Protein AF-M4BQ78-F1 (afdb_monomer_lite)

Structure (mmCIF, N/CA/C/O backbone):
data_AF-M4BQ78-F1
#
_entry.id   AF-M4BQ78-F1
#
loop_
_atom_site.group_PDB
_atom_site.id
_atom_site.type_symbol
_atom_site.label_atom_id
_atom_site.label_alt_id
_atom_site.label_comp_id
_atom_site.label_asym_id
_atom_site.label_entity_id
_atom_site.label_seq_id
_atom_site.pdbx_PDB_ins_code
_atom_site.Cartn_x
_atom_site.Cartn_y
_atom_site.Cartn_z
_atom_site.occupancy
_atom_site.B_iso_or_equiv
_atom_site.auth_seq_id
_atom_site.auth_comp_id
_atom_site.auth_asym_id
_atom_site.auth_atom_id
_atom_site.pdbx_PDB_model_num
ATOM 1 N N . MET A 1 1 ? 37.254 -26.074 40.763 1.00 48.50 1 MET A N 1
ATOM 2 C CA . MET A 1 1 ? 36.589 -27.137 39.977 1.00 48.50 1 MET A CA 1
ATOM 3 C C . MET A 1 1 ? 35.692 -26.444 38.969 1.00 48.50 1 MET A C 1
ATOM 5 O O . MET A 1 1 ? 34.824 -25.690 39.382 1.00 48.50 1 MET A O 1
ATOM 9 N N . ILE A 1 2 ? 35.994 -26.576 37.679 1.00 47.97 2 ILE A N 1
ATOM 10 C CA . ILE A 1 2 ? 35.375 -25.806 36.592 1.00 47.97 2 ILE A CA 1
ATOM 11 C C . ILE A 1 2 ? 34.455 -26.776 35.847 1.00 47.97 2 ILE A C 1
ATOM 13 O O . ILE A 1 2 ? 34.946 -27.728 35.247 1.00 47.97 2 ILE A O 1
ATOM 17 N N . ALA A 1 3 ? 33.139 -26.597 35.948 1.00 55.41 3 ALA A N 1
ATOM 18 C CA . ALA A 1 3 ? 32.165 -27.454 35.275 1.00 55.41 3 ALA A CA 1
ATOM 19 C C . ALA A 1 3 ? 31.756 -26.812 33.940 1.00 55.41 3 ALA A C 1
ATOM 21 O O . ALA A 1 3 ? 31.121 -25.761 33.921 1.00 55.41 3 ALA A O 1
ATOM 22 N N . SER A 1 4 ? 32.154 -27.441 32.831 1.00 60.28 4 SER A N 1
ATOM 23 C CA . SER A 1 4 ? 31.664 -27.133 31.481 1.00 60.28 4 SER A CA 1
ATOM 24 C C . SER A 1 4 ? 30.278 -27.743 31.268 1.00 60.28 4 SER A C 1
ATOM 26 O O . SER A 1 4 ? 30.131 -28.949 31.475 1.00 60.28 4 SER A O 1
ATOM 28 N N . PRO A 1 5 ? 29.278 -26.987 30.786 1.00 67.81 5 PRO A N 1
ATOM 29 C CA . PRO A 1 5 ? 28.046 -27.569 30.276 1.00 67.81 5 PRO A CA 1
ATOM 30 C C . PRO A 1 5 ? 28.200 -27.972 28.805 1.00 67.81 5 PRO A C 1
ATOM 32 O O . PRO A 1 5 ? 28.649 -27.200 27.957 1.00 67.81 5 PRO A O 1
ATOM 35 N N . HIS A 1 6 ? 27.811 -29.211 28.527 1.00 60.38 6 HIS A N 1
ATOM 36 C CA . HIS A 1 6 ? 27.820 -29.861 27.225 1.00 60.38 6 HIS A CA 1
ATOM 37 C C . HIS A 1 6 ? 26.941 -29.135 26.189 1.00 60.38 6 HIS A C 1
ATOM 39 O O . HIS A 1 6 ? 25.780 -28.819 26.445 1.00 60.38 6 HIS A O 1
ATOM 45 N N . ARG A 1 7 ? 27.488 -28.932 24.982 1.00 62.56 7 ARG A N 1
ATOM 46 C CA . ARG A 1 7 ? 26.740 -28.551 23.775 1.00 62.56 7 ARG A CA 1
ATOM 47 C C . ARG A 1 7 ? 25.796 -29.690 23.376 1.00 62.56 7 ARG A C 1
ATOM 49 O O . ARG A 1 7 ? 26.261 -30.775 23.040 1.00 62.56 7 ARG A O 1
ATOM 56 N N . ALA A 1 8 ? 24.493 -29.424 23.351 1.00 59.72 8 ALA A N 1
ATOM 57 C CA . ALA A 1 8 ? 23.523 -30.287 22.688 1.00 59.72 8 ALA A CA 1
ATOM 58 C C . ALA A 1 8 ? 23.647 -30.110 21.164 1.00 59.72 8 ALA A C 1
ATOM 60 O O . ALA A 1 8 ? 23.491 -29.008 20.637 1.00 59.72 8 ALA A O 1
ATOM 61 N N . SER A 1 9 ? 23.980 -31.196 20.468 1.00 62.41 9 SER A N 1
ATOM 62 C CA . SER A 1 9 ? 23.984 -31.284 19.009 1.00 62.41 9 SER A CA 1
ATOM 63 C C . SER A 1 9 ? 22.540 -31.452 18.537 1.00 62.41 9 SER A C 1
ATOM 65 O O . SER A 1 9 ? 21.918 -32.481 18.788 1.00 62.41 9 SER A O 1
ATOM 67 N N . VAL A 1 10 ? 21.992 -30.417 17.900 1.00 64.81 10 VAL A N 1
ATOM 68 C CA . VAL A 1 10 ? 20.719 -30.507 17.178 1.00 64.81 10 VAL A CA 1
ATOM 69 C C . VAL A 1 10 ? 21.018 -31.167 15.837 1.00 64.81 10 VAL A C 1
ATOM 71 O O . VAL A 1 10 ? 21.738 -30.614 15.009 1.00 64.81 10 VAL A O 1
ATOM 74 N N . VAL A 1 11 ? 20.519 -32.389 15.676 1.00 68.12 11 VAL A N 1
ATOM 75 C CA . VAL A 1 11 ? 20.503 -33.125 14.411 1.00 68.12 11 VAL A CA 1
ATOM 76 C C . VAL A 1 11 ? 19.430 -32.503 13.522 1.00 68.12 11 VAL A C 1
ATOM 78 O O . VAL A 1 11 ? 18.260 -32.462 13.895 1.00 68.12 11 VAL A O 1
ATOM 81 N N . ASP A 1 12 ? 19.847 -32.021 12.357 1.00 67.69 12 ASP A N 1
ATOM 82 C CA . ASP A 1 12 ? 18.975 -31.525 11.293 1.00 67.69 12 ASP A CA 1
ATOM 83 C C . ASP A 1 12 ? 18.388 -32.731 10.526 1.00 67.69 12 ASP A C 1
ATOM 85 O O . ASP A 1 12 ? 19.158 -33.610 10.114 1.00 67.69 12 ASP A O 1
ATOM 89 N N . PRO A 1 13 ? 17.061 -32.861 10.336 1.00 69.44 13 PRO A N 1
ATOM 90 C CA . PRO A 1 13 ? 16.510 -33.981 9.586 1.00 69.44 13 PRO A CA 1
ATOM 91 C C . PRO A 1 13 ? 16.733 -33.797 8.079 1.00 69.44 13 PRO A C 1
ATOM 93 O O . PRO A 1 13 ? 16.301 -32.827 7.461 1.00 69.44 13 PRO A O 1
ATOM 96 N N . THR A 1 14 ? 17.387 -34.790 7.476 1.00 67.50 14 THR A N 1
ATOM 97 C CA . THR A 1 14 ? 17.607 -34.917 6.032 1.00 67.50 14 THR A CA 1
ATOM 98 C C . THR A 1 14 ? 16.276 -34.975 5.276 1.00 67.50 14 THR A C 1
ATOM 100 O O . THR A 1 14 ? 15.548 -35.964 5.356 1.00 67.50 14 THR A O 1
ATOM 103 N N . ALA A 1 15 ? 15.958 -33.926 4.515 1.00 64.81 15 ALA A N 1
ATOM 104 C CA . ALA A 1 15 ? 14.823 -33.925 3.600 1.00 64.81 15 ALA A CA 1
ATOM 105 C C . ALA A 1 15 ? 15.100 -34.855 2.403 1.00 64.81 15 ALA A C 1
ATOM 107 O O . ALA A 1 15 ? 16.086 -34.694 1.683 1.00 64.81 15 ALA A O 1
ATOM 108 N N . ALA A 1 16 ? 14.226 -35.842 2.200 1.00 66.75 16 ALA A N 1
ATOM 109 C CA . ALA A 1 16 ? 14.269 -36.759 1.064 1.00 66.75 16 ALA A CA 1
ATOM 110 C C . ALA A 1 16 ? 13.865 -36.062 -0.257 1.00 66.75 16 ALA A C 1
ATOM 112 O O . ALA A 1 16 ? 13.014 -35.168 -0.240 1.00 66.75 16 ALA A O 1
ATOM 113 N N . PRO A 1 17 ? 14.401 -36.487 -1.420 1.00 55.84 17 PRO A N 1
ATOM 114 C CA . PRO A 1 17 ? 13.991 -35.960 -2.715 1.00 55.84 17 PRO A CA 1
ATOM 115 C C . PRO A 1 17 ? 12.641 -36.559 -3.134 1.00 55.84 17 PRO A C 1
ATOM 117 O O . PRO A 1 17 ? 12.526 -37.752 -3.426 1.00 55.84 17 PRO A O 1
ATOM 120 N N . VAL A 1 18 ? 11.603 -35.722 -3.197 1.00 60.00 18 VAL A N 1
ATOM 121 C CA . VAL A 1 18 ? 10.307 -36.101 -3.777 1.00 60.00 18 VAL A CA 1
ATOM 122 C C . VAL A 1 18 ? 10.459 -36.266 -5.285 1.00 60.00 18 VAL A C 1
ATOM 124 O O . VAL A 1 18 ? 10.592 -35.313 -6.049 1.00 60.00 18 VAL A O 1
ATOM 127 N N . THR A 1 19 ? 10.468 -37.532 -5.684 1.00 62.47 19 THR A N 1
ATOM 128 C CA . THR A 1 19 ? 10.533 -38.002 -7.061 1.00 62.47 19 THR A CA 1
ATOM 129 C C . THR A 1 19 ? 9.121 -38.082 -7.638 1.00 62.47 19 THR A C 1
ATOM 131 O O . THR A 1 19 ? 8.251 -38.706 -7.044 1.00 62.47 19 THR A O 1
ATOM 134 N N . GLY A 1 20 ? 8.934 -37.501 -8.825 1.00 52.53 20 GLY A N 1
ATOM 135 C CA . GLY A 1 20 ? 8.066 -38.041 -9.876 1.00 52.53 20 GLY A CA 1
ATOM 136 C C . GLY A 1 20 ? 6.553 -38.035 -9.642 1.00 52.53 20 GLY A C 1
ATOM 137 O O . GLY A 1 20 ? 5.990 -38.935 -9.030 1.00 52.53 20 GLY A O 1
ATOM 138 N N . GLY A 1 21 ? 5.866 -37.104 -10.302 1.00 47.03 21 GLY A N 1
ATOM 139 C CA . GLY A 1 21 ? 4.421 -37.187 -10.486 1.00 47.03 21 GLY A CA 1
ATOM 140 C C . GLY A 1 21 ? 3.917 -36.242 -11.568 1.00 47.03 21 GLY A C 1
ATOM 141 O O . GLY A 1 21 ? 3.280 -35.243 -11.253 1.00 47.03 21 GLY A O 1
ATOM 142 N N . LYS A 1 22 ? 4.186 -36.553 -12.845 1.00 59.47 22 LYS A N 1
ATOM 143 C CA . LYS A 1 22 ? 3.423 -35.980 -13.963 1.00 59.47 22 LYS A CA 1
ATOM 144 C C . LYS A 1 22 ? 1.963 -36.396 -13.786 1.00 59.47 22 LYS A C 1
ATOM 146 O O . LYS A 1 22 ? 1.631 -37.561 -13.988 1.00 59.47 22 LYS A O 1
ATOM 151 N N . ARG A 1 23 ? 1.102 -35.456 -13.402 1.00 62.31 23 ARG A N 1
ATOM 152 C CA . ARG A 1 23 ? -0.345 -35.613 -13.540 1.00 62.31 23 ARG A CA 1
ATOM 153 C C . ARG A 1 23 ? -0.786 -34.801 -14.742 1.00 62.31 23 ARG A C 1
ATOM 155 O O . ARG A 1 23 ? -0.852 -33.579 -14.708 1.00 62.31 23 ARG A O 1
ATOM 162 N N . GLU A 1 24 ? -1.008 -35.541 -15.812 1.00 60.56 24 GLU A N 1
ATOM 163 C CA . GLU A 1 24 ? -1.820 -35.167 -16.952 1.00 60.56 24 GLU A CA 1
ATOM 164 C C . GLU A 1 24 ? -3.257 -35.015 -16.448 1.00 60.56 24 GLU A C 1
ATOM 166 O O . GLU A 1 24 ? -3.833 -35.944 -15.881 1.00 60.56 24 GLU A O 1
ATOM 171 N N . GLY A 1 25 ? -3.784 -33.797 -16.520 1.00 52.34 25 GLY A N 1
ATOM 172 C CA . GLY A 1 25 ? -5.044 -33.447 -15.889 1.00 52.34 25 GLY A CA 1
ATOM 173 C C . GLY A 1 25 ? -5.714 -32.301 -16.620 1.00 52.34 25 GLY A C 1
ATOM 174 O O . GLY A 1 25 ? -5.389 -31.147 -16.381 1.00 52.34 25 GLY A O 1
ATOM 175 N N . SER A 1 26 ? -6.672 -32.678 -17.467 1.00 62.12 26 SER A N 1
ATOM 176 C CA . SER A 1 26 ? -7.893 -31.933 -17.769 1.00 62.12 26 SER A CA 1
ATOM 177 C C . SER A 1 26 ? -7.716 -30.503 -18.287 1.00 62.12 26 SER A C 1
ATOM 179 O O . SER A 1 26 ? -7.697 -29.538 -17.526 1.00 62.12 26 SER A O 1
ATOM 181 N N . GLN A 1 27 ? -7.730 -30.381 -19.613 1.00 59.44 27 GLN A N 1
ATOM 182 C CA . GLN A 1 27 ? -8.142 -29.183 -20.339 1.00 59.44 27 GLN A CA 1
ATOM 183 C C . GLN A 1 27 ? -9.492 -28.694 -19.783 1.00 59.44 27 GLN A C 1
ATOM 185 O O . GLN A 1 27 ? -10.541 -29.263 -20.071 1.00 59.44 27 GLN A O 1
ATOM 190 N N . PHE A 1 28 ? -9.442 -27.687 -18.911 1.00 54.78 28 PHE A N 1
ATOM 191 C CA . PHE A 1 28 ? -10.616 -26.988 -18.407 1.00 54.78 28 PHE A CA 1
ATOM 192 C C . PHE A 1 28 ? -11.046 -25.998 -19.487 1.00 54.78 28 PHE A C 1
ATOM 194 O O . PHE A 1 28 ? -10.375 -24.992 -19.705 1.00 54.78 28 PHE A O 1
ATOM 201 N N . ASP A 1 29 ? -12.118 -26.342 -20.193 1.00 63.91 29 ASP A N 1
ATOM 202 C CA . ASP A 1 29 ? -12.871 -25.436 -21.053 1.00 63.91 29 ASP A CA 1
ATOM 203 C C . ASP A 1 29 ? -13.678 -24.496 -20.142 1.00 63.91 29 ASP A C 1
ATOM 205 O O . ASP A 1 29 ? -14.576 -24.973 -19.436 1.00 63.91 29 ASP A O 1
ATOM 209 N N . PRO A 1 30 ? -13.348 -23.193 -20.044 1.00 64.00 30 PRO A N 1
ATOM 210 C CA . PRO A 1 30 ? -14.158 -22.254 -19.296 1.00 64.00 30 PRO A CA 1
ATOM 211 C C . PRO A 1 30 ? -15.400 -21.972 -20.133 1.00 64.00 30 PRO A C 1
ATOM 213 O O . PRO A 1 30 ? -15.434 -21.055 -20.954 1.00 64.00 30 PRO A O 1
ATOM 216 N N . ASP A 1 31 ? -16.407 -22.805 -19.888 1.00 62.03 31 ASP A N 1
ATOM 217 C CA . ASP A 1 31 ? -17.802 -22.588 -20.225 1.00 62.03 31 ASP A CA 1
ATOM 218 C C . ASP A 1 31 ? -18.128 -21.091 -20.150 1.00 62.03 31 ASP A C 1
ATOM 220 O O . ASP A 1 31 ? -17.941 -20.427 -19.121 1.00 62.03 31 ASP A O 1
ATOM 224 N N . HIS A 1 32 ? -18.549 -20.564 -21.298 1.00 62.22 32 HIS A N 1
ATOM 225 C CA . HIS A 1 32 ? -18.954 -19.190 -21.538 1.00 62.22 32 HIS A CA 1
ATOM 226 C C . HIS A 1 32 ? -20.230 -18.867 -20.747 1.00 62.22 32 HIS A C 1
ATOM 228 O O . HIS A 1 32 ? -21.310 -18.642 -21.296 1.00 62.22 32 HIS A O 1
ATOM 234 N N . GLY A 1 33 ? -20.096 -18.782 -19.426 1.00 61.88 33 GLY A N 1
ATOM 235 C CA . GLY A 1 33 ? -21.088 -18.200 -18.545 1.00 61.88 33 GLY A CA 1
ATOM 236 C C . GLY A 1 33 ? -21.190 -16.714 -18.851 1.00 61.88 33 GLY A C 1
ATOM 237 O O . GLY A 1 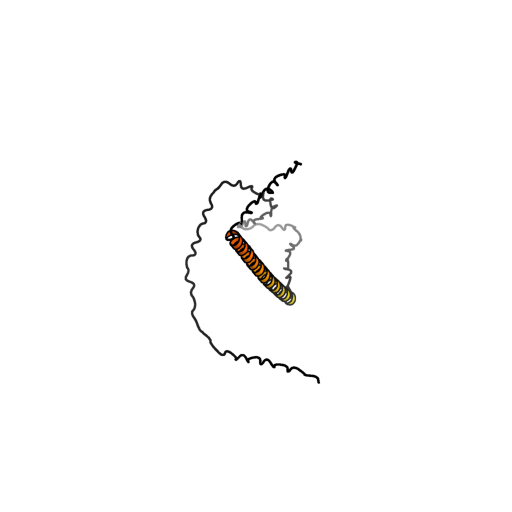33 ? -20.357 -15.923 -18.413 1.00 61.88 33 GLY A O 1
ATOM 238 N N . ALA A 1 34 ? -22.205 -16.339 -19.631 1.00 64.31 34 ALA A N 1
ATOM 239 C CA . ALA A 1 34 ? -22.556 -14.959 -19.925 1.00 64.31 34 ALA A CA 1
ATOM 240 C C . ALA A 1 34 ? -22.571 -14.134 -18.628 1.00 64.31 34 ALA A C 1
ATOM 242 O O . ALA A 1 34 ? -23.497 -14.222 -17.818 1.00 64.31 34 ALA A O 1
ATOM 243 N N . GLN A 1 35 ? -21.522 -13.335 -18.438 1.00 64.69 35 GLN A N 1
ATOM 244 C CA . GLN A 1 35 ? -21.358 -12.433 -17.312 1.00 64.69 35 GLN A CA 1
ATOM 245 C C . GLN A 1 35 ? -22.419 -11.335 -17.430 1.00 64.69 35 GLN A C 1
ATOM 247 O O . GLN A 1 35 ? -22.228 -10.297 -18.064 1.00 64.69 35 GLN A O 1
ATOM 252 N N . LYS A 1 36 ? -23.601 -11.583 -16.863 1.00 72.69 36 LYS A N 1
ATOM 253 C CA . LYS A 1 36 ? -24.651 -10.574 -16.766 1.00 72.69 36 LYS A CA 1
ATOM 254 C C . LYS A 1 36 ? -24.243 -9.571 -15.697 1.00 72.69 36 LYS A C 1
ATOM 256 O O . LYS A 1 36 ? -24.478 -9.781 -14.512 1.00 72.69 36 LYS A O 1
ATOM 261 N N . HIS A 1 37 ? -23.623 -8.477 -16.128 1.00 71.94 37 HIS A N 1
ATOM 262 C CA . HIS A 1 37 ? -23.416 -7.310 -15.282 1.00 71.94 37 HIS A CA 1
ATOM 263 C C . HIS A 1 37 ? -24.773 -6.798 -14.769 1.00 71.94 37 HIS A C 1
ATOM 265 O O . HIS A 1 37 ? -25.658 -6.502 -15.582 1.00 71.94 37 HIS A O 1
ATOM 271 N N . PRO A 1 38 ? -24.961 -6.669 -13.444 1.00 72.50 38 PRO A N 1
ATOM 272 C CA . PRO A 1 38 ? -26.089 -5.939 -12.892 1.00 72.50 38 PRO A CA 1
ATOM 273 C C . PRO A 1 38 ? -26.028 -4.503 -13.412 1.00 72.50 38 PRO A C 1
ATOM 275 O O . PRO A 1 38 ? -25.042 -3.797 -13.196 1.00 72.50 38 PRO A O 1
ATOM 278 N N . ARG A 1 39 ? -27.066 -4.067 -14.132 1.00 72.19 39 ARG A N 1
ATOM 279 C CA . ARG A 1 39 ? -27.200 -2.661 -14.519 1.00 72.19 39 ARG A CA 1
ATOM 280 C C . ARG A 1 39 ? -27.472 -1.874 -13.244 1.00 72.19 39 ARG A C 1
ATOM 282 O O . ARG A 1 39 ? -28.581 -1.901 -12.720 1.00 72.19 39 ARG A O 1
ATOM 289 N N . HIS A 1 40 ? -26.435 -1.226 -12.730 1.00 72.94 40 HIS A N 1
ATOM 290 C CA . HIS A 1 40 ? -26.542 -0.283 -11.631 1.00 72.94 40 HIS A CA 1
ATOM 291 C C . HIS A 1 40 ? -27.389 0.908 -12.098 1.00 72.94 40 HIS A C 1
ATOM 293 O O . HIS A 1 40 ? -26.912 1.800 -12.800 1.00 72.94 40 HIS A O 1
ATOM 299 N N . MET A 1 41 ? -28.669 0.893 -11.737 1.00 63.75 41 MET A N 1
ATOM 300 C CA . MET A 1 41 ? -29.594 1.994 -11.962 1.00 63.75 41 MET A CA 1
ATOM 301 C C . MET A 1 41 ? -29.328 3.037 -10.874 1.00 63.75 41 MET A C 1
ATOM 303 O O . MET A 1 41 ? -29.847 2.951 -9.766 1.00 63.75 41 MET A O 1
ATOM 307 N N . GLY A 1 42 ? -28.409 3.960 -11.167 1.00 64.25 42 GLY A N 1
ATOM 308 C CA . GLY A 1 42 ? -28.130 5.100 -10.303 1.00 64.25 42 GLY A CA 1
ATOM 309 C C . GLY A 1 42 ? -29.335 6.033 -10.288 1.00 64.25 42 GLY A C 1
ATOM 310 O O . GLY A 1 42 ? -29.805 6.459 -11.340 1.00 64.25 42 GLY A O 1
ATOM 311 N N . ASN A 1 43 ? -29.844 6.314 -9.093 1.00 60.53 43 ASN A N 1
ATOM 312 C CA . ASN A 1 43 ? -30.958 7.225 -8.877 1.00 60.53 43 ASN A CA 1
ATOM 313 C C . ASN A 1 43 ? -30.542 8.652 -9.265 1.00 60.53 43 ASN A C 1
ATOM 315 O O . ASN A 1 43 ? -29.565 9.183 -8.739 1.00 60.53 43 ASN A O 1
ATOM 319 N N . LEU A 1 44 ? -31.302 9.262 -10.175 1.00 60.66 44 LEU A N 1
ATOM 320 C CA . LEU A 1 44 ? -31.266 10.692 -10.475 1.00 60.66 44 LEU A CA 1
ATOM 321 C C . LEU A 1 44 ? -31.790 11.452 -9.250 1.00 60.66 44 LEU A C 1
ATOM 323 O O . LEU A 1 44 ? -32.986 11.700 -9.133 1.00 60.66 44 LEU A O 1
ATOM 327 N N . VAL A 1 45 ? -30.902 11.783 -8.315 1.00 62.28 45 VAL A N 1
ATOM 328 C CA . VAL A 1 45 ? -31.137 12.884 -7.381 1.00 62.28 45 VAL A CA 1
ATOM 329 C C . VAL A 1 45 ? -30.286 14.051 -7.865 1.00 62.28 45 VAL A C 1
ATOM 331 O O . VAL A 1 45 ? -29.081 13.904 -8.068 1.00 62.28 45 VAL A O 1
ATOM 334 N N . GLU A 1 46 ? -30.948 15.165 -8.163 1.00 55.69 46 GLU A N 1
ATOM 335 C CA . GLU A 1 46 ? -30.380 16.395 -8.715 1.00 55.69 46 GLU A CA 1
ATOM 336 C C . GLU A 1 46 ? -29.237 16.925 -7.840 1.00 55.69 46 GLU A C 1
ATOM 338 O O . GLU A 1 46 ? -29.432 17.682 -6.893 1.00 55.69 46 GLU A O 1
ATOM 343 N N . GLY A 1 47 ? -28.014 16.523 -8.171 1.00 57.09 47 GLY A N 1
ATOM 344 C CA . GLY A 1 47 ? -26.799 17.204 -7.763 1.00 57.09 47 GLY A CA 1
ATOM 345 C C . GLY A 1 47 ? -26.336 18.055 -8.931 1.00 57.09 47 GLY A C 1
ATOM 346 O O . GLY A 1 47 ? -25.918 17.515 -9.951 1.00 57.09 47 GLY A O 1
ATOM 347 N N . VAL A 1 48 ? -26.438 19.375 -8.785 1.00 58.94 48 VAL A N 1
ATOM 348 C CA . VAL A 1 48 ? -25.885 20.388 -9.691 1.00 58.94 48 VAL A CA 1
ATOM 349 C C . VAL A 1 48 ? -24.448 20.011 -10.067 1.00 58.94 48 VAL A C 1
ATOM 351 O O . VAL A 1 48 ? -23.505 20.190 -9.296 1.00 58.94 48 VAL A O 1
ATOM 354 N N . SER A 1 49 ? -24.280 19.445 -11.259 1.00 52.25 49 SER A N 1
ATOM 355 C CA . SER A 1 49 ? -22.983 19.116 -11.826 1.00 52.25 49 SER A CA 1
ATOM 356 C C . SER A 1 49 ? -22.374 20.400 -12.373 1.00 52.25 49 SER A C 1
ATOM 358 O O . SER A 1 49 ? -22.689 20.827 -13.484 1.00 52.25 49 SER A O 1
ATOM 360 N N . HIS A 1 50 ? -21.521 21.039 -11.576 1.00 59.19 50 HIS A N 1
ATOM 361 C CA . HIS A 1 50 ? -20.652 22.096 -12.070 1.00 59.19 50 HIS A CA 1
ATOM 362 C C . HIS A 1 50 ? -19.689 21.498 -13.097 1.00 59.19 50 HIS A C 1
ATOM 364 O O . HIS A 1 50 ? -18.749 20.785 -12.751 1.00 59.19 50 HIS A O 1
ATOM 370 N N . THR A 1 51 ? -19.952 21.772 -14.371 1.00 60.50 51 THR A N 1
ATOM 371 C CA . THR A 1 51 ? -19.070 21.455 -15.490 1.00 60.50 51 THR A CA 1
ATOM 372 C C . THR A 1 51 ? -17.740 22.195 -15.302 1.00 60.50 51 THR A C 1
ATOM 374 O O . THR A 1 51 ? -17.743 23.429 -15.296 1.00 60.50 51 THR A O 1
ATOM 377 N N . PRO A 1 52 ? -16.591 21.510 -15.162 1.00 60.47 52 PRO A N 1
ATOM 378 C CA . PRO A 1 52 ? -15.308 22.175 -15.310 1.00 60.47 52 PRO A CA 1
ATOM 379 C C . PRO A 1 52 ? -15.155 22.549 -16.788 1.00 60.47 52 PRO A C 1
ATOM 381 O O . PRO A 1 52 ? -15.225 21.689 -17.665 1.00 60.47 52 PRO A O 1
ATOM 384 N N . MET A 1 53 ? -14.998 23.842 -17.080 1.00 67.69 53 MET A N 1
ATOM 385 C CA . MET A 1 53 ? -14.694 24.303 -18.434 1.00 67.69 53 MET A CA 1
ATOM 386 C C . MET A 1 53 ? -13.395 23.643 -18.908 1.00 67.69 53 MET A C 1
ATOM 388 O O . MET A 1 53 ? -12.328 23.885 -18.346 1.00 67.69 53 MET A O 1
ATOM 392 N N . CYS A 1 54 ? -13.488 22.811 -19.945 1.00 50.53 54 CYS A N 1
ATOM 393 C CA . CYS A 1 54 ? -12.328 22.324 -20.676 1.00 50.53 54 CYS A CA 1
ATOM 394 C C . CYS A 1 54 ? -11.617 23.511 -21.330 1.00 50.53 54 CYS A C 1
ATOM 396 O O . CYS A 1 54 ? -12.185 24.195 -22.183 1.00 50.53 54 CYS A O 1
ATOM 398 N N . SER A 1 55 ? -10.360 23.732 -20.953 1.00 57.97 55 SER A N 1
ATOM 399 C CA . SER A 1 55 ? -9.444 24.593 -21.689 1.00 57.97 55 SER A CA 1
ATOM 400 C C . SER A 1 55 ? -9.328 24.079 -23.122 1.00 57.97 55 SER A C 1
ATOM 402 O O . SER A 1 55 ? -8.900 22.954 -23.372 1.00 57.97 55 SER A O 1
ATOM 404 N N . GLN A 1 56 ? -9.745 24.931 -24.047 1.00 56.62 56 GLN A N 1
ATOM 405 C CA . GLN A 1 56 ? -9.670 24.790 -25.490 1.00 56.62 56 GLN A CA 1
ATOM 406 C C . GLN A 1 56 ? -8.236 24.444 -25.928 1.00 56.62 56 GLN A C 1
ATOM 408 O O . GLN A 1 56 ? -7.341 25.287 -25.885 1.00 56.62 56 GLN A O 1
ATOM 413 N N . THR A 1 57 ? -8.001 23.197 -26.342 1.00 59.53 57 THR A N 1
ATOM 414 C CA . THR A 1 57 ? -6.759 22.793 -27.009 1.00 59.53 57 THR A CA 1
ATOM 415 C C . THR A 1 57 ? -6.683 23.518 -28.350 1.00 59.53 57 THR A C 1
ATOM 417 O O . THR A 1 57 ? -7.471 23.255 -29.258 1.00 59.53 57 THR A O 1
ATOM 420 N N . GLN A 1 58 ? -5.765 24.480 -28.444 1.00 58.66 58 GLN A N 1
ATOM 421 C CA . GLN A 1 58 ? -5.416 25.163 -29.686 1.00 58.66 58 GLN A CA 1
ATOM 422 C C . GLN A 1 58 ? -5.072 24.141 -30.778 1.00 58.66 58 GLN A C 1
ATOM 424 O O . GLN A 1 58 ? -4.372 23.160 -30.540 1.00 58.66 58 GLN A O 1
ATOM 429 N N . GLY A 1 59 ? -5.654 24.375 -31.954 1.00 47.66 59 GLY A N 1
ATOM 430 C CA . GLY A 1 59 ? -5.847 23.393 -33.008 1.00 47.66 59 GLY A CA 1
ATOM 431 C C . GLY A 1 59 ? -4.587 22.825 -33.652 1.00 47.66 59 GLY A C 1
ATOM 432 O O . GLY A 1 59 ? -3.571 23.493 -33.818 1.00 47.66 59 GLY A O 1
ATOM 433 N N . ILE A 1 60 ? -4.735 21.589 -34.121 1.00 56.72 60 ILE A N 1
ATOM 434 C CA . ILE A 1 60 ? -3.938 21.055 -35.218 1.00 56.72 60 ILE A CA 1
ATOM 435 C C . ILE A 1 60 ? -4.784 21.245 -36.486 1.00 56.72 60 ILE A C 1
ATOM 437 O O . ILE A 1 60 ? -5.898 20.718 -36.538 1.00 56.72 60 ILE A O 1
ATOM 441 N N . PRO A 1 61 ? -4.323 22.008 -37.492 1.00 56.75 61 PRO A N 1
ATOM 442 C CA . PRO A 1 61 ? -5.018 22.090 -38.766 1.00 56.75 61 PRO A CA 1
ATOM 443 C C . PRO A 1 61 ? -4.983 20.713 -39.433 1.00 56.75 61 PRO A C 1
ATOM 445 O O . PRO A 1 61 ? -3.928 20.215 -39.818 1.00 56.75 61 PRO A O 1
ATOM 448 N N . ALA A 1 62 ? -6.153 20.090 -39.559 1.00 54.03 62 ALA A N 1
ATOM 449 C CA . ALA A 1 62 ? -6.337 18.920 -40.398 1.00 54.03 62 ALA A CA 1
ATOM 450 C C . ALA A 1 62 ? -6.239 19.361 -41.865 1.00 54.03 62 ALA A C 1
ATOM 452 O O . ALA A 1 62 ? -7.230 19.736 -42.487 1.00 54.03 62 ALA A O 1
ATOM 453 N N . THR A 1 63 ? -5.033 19.344 -42.426 1.00 57.28 63 THR A N 1
ATOM 454 C CA . THR A 1 63 ? -4.854 19.366 -43.878 1.00 57.28 63 THR A CA 1
ATOM 455 C C . THR A 1 63 ? -5.256 17.995 -44.410 1.00 57.28 63 THR A C 1
ATOM 457 O O . THR A 1 63 ? -4.458 17.060 -44.422 1.00 57.28 63 THR A O 1
ATOM 460 N N . SER A 1 64 ? -6.524 17.862 -44.793 1.00 57.94 64 SER A N 1
ATOM 461 C CA . SER A 1 64 ? -6.983 16.777 -45.656 1.00 57.94 64 SER A CA 1
ATOM 462 C C . SER A 1 64 ? -6.356 16.994 -47.039 1.00 57.94 64 SER A C 1
ATOM 464 O O . SER A 1 64 ? -6.573 18.062 -47.617 1.00 57.94 64 SER A O 1
ATOM 466 N N . PRO A 1 65 ? -5.542 16.065 -47.573 1.00 56.34 65 PRO A N 1
ATOM 467 C CA . PRO A 1 65 ? -5.151 16.142 -48.966 1.00 56.34 65 PRO A CA 1
ATOM 468 C C . PRO A 1 65 ? -6.373 15.775 -49.808 1.00 56.34 65 PRO A C 1
ATOM 470 O O . PRO A 1 65 ? -6.783 14.615 -49.875 1.00 56.34 65 PRO A O 1
ATOM 473 N N . ASP A 1 66 ? -6.953 16.797 -50.427 1.00 53.62 66 ASP A N 1
ATOM 474 C CA . ASP A 1 66 ? -7.901 16.660 -51.522 1.00 53.62 66 ASP A CA 1
ATOM 475 C C . ASP A 1 66 ? -7.222 15.851 -52.634 1.00 53.62 66 ASP A C 1
ATOM 477 O O . ASP A 1 66 ? -6.361 16.342 -53.364 1.00 53.62 66 ASP A O 1
ATOM 481 N N . THR A 1 67 ? -7.529 14.556 -52.701 1.00 56.34 67 THR A N 1
ATOM 482 C CA . THR A 1 67 ? -7.006 13.673 -53.746 1.00 56.34 67 THR A CA 1
ATOM 483 C C . THR A 1 67 ? -7.921 13.817 -54.957 1.00 56.34 67 THR A C 1
ATOM 485 O O . THR A 1 67 ? -8.686 12.918 -55.300 1.00 56.34 67 THR A O 1
ATOM 488 N N . GLY A 1 68 ? -7.875 14.998 -55.573 1.00 58.53 68 GLY A N 1
ATOM 489 C CA . GLY A 1 68 ? -8.544 15.290 -56.832 1.00 58.53 68 GLY A CA 1
ATOM 490 C C . GLY A 1 68 ? -7.872 14.524 -57.967 1.00 58.53 68 GLY A C 1
ATOM 491 O O . GLY A 1 68 ? -6.953 15.029 -58.607 1.00 58.53 68 GLY A O 1
ATOM 492 N N . ILE A 1 69 ? -8.317 13.294 -58.227 1.00 56.12 69 ILE A N 1
ATOM 493 C CA . ILE A 1 69 ? -7.949 12.554 -59.440 1.00 56.12 69 ILE A CA 1
ATOM 494 C C . ILE A 1 69 ? -8.838 13.068 -60.578 1.00 56.12 69 ILE A C 1
ATOM 496 O O . ILE A 1 69 ? -9.889 12.505 -60.879 1.00 56.12 69 ILE A O 1
ATOM 500 N N . GLY A 1 70 ? -8.426 14.183 -61.181 1.00 59.25 70 GLY A N 1
ATOM 501 C CA . GLY A 1 70 ? -8.963 14.679 -62.445 1.00 59.25 70 GLY A CA 1
ATOM 502 C C . GLY A 1 70 ? -8.134 14.142 -63.606 1.00 59.25 70 GLY A C 1
ATOM 503 O O . GLY A 1 70 ? -6.999 14.563 -63.806 1.00 59.25 70 GLY A O 1
ATOM 504 N N . HIS A 1 71 ? -8.693 13.203 -64.364 1.00 59.66 71 HIS A N 1
ATOM 505 C CA . HIS A 1 71 ? -8.125 12.736 -65.625 1.00 59.66 71 HIS A CA 1
ATOM 506 C C . HIS A 1 71 ? -8.520 13.714 -66.739 1.00 59.66 71 HIS A C 1
ATOM 508 O O . HIS A 1 71 ? -9.708 13.869 -67.015 1.00 59.66 71 HIS A O 1
ATOM 514 N N . HIS A 1 72 ? -7.542 14.358 -67.383 1.00 52.88 72 HIS A N 1
ATOM 515 C CA . HIS A 1 72 ? -7.695 14.828 -68.761 1.00 52.88 72 HIS A CA 1
ATOM 516 C C . HIS A 1 72 ? -6.336 15.013 -69.445 1.00 52.88 72 HIS A C 1
ATOM 518 O O . HIS A 1 72 ? -5.413 15.591 -68.875 1.00 52.88 72 HIS A O 1
ATOM 524 N N . ASP A 1 73 ? -6.240 14.468 -70.653 1.00 53.00 73 ASP A N 1
ATOM 525 C CA . ASP A 1 73 ? -5.054 14.435 -71.502 1.00 53.00 73 ASP A CA 1
ATOM 526 C C . ASP A 1 73 ? -4.610 15.811 -72.043 1.00 53.00 73 ASP A C 1
ATOM 528 O O . ASP A 1 73 ? -5.429 16.660 -72.387 1.00 53.00 73 ASP A O 1
ATOM 532 N N . ASP A 1 74 ? -3.283 15.933 -72.156 1.00 58.56 74 ASP A N 1
ATOM 533 C CA . ASP A 1 74 ? -2.498 16.581 -73.219 1.00 58.56 74 ASP A CA 1
ATOM 534 C C . ASP A 1 74 ? -2.692 18.083 -73.523 1.00 58.56 74 ASP A C 1
ATOM 536 O O . ASP A 1 74 ? -3.470 18.431 -74.401 1.00 58.56 74 ASP A O 1
ATOM 540 N N . VAL A 1 75 ? -1.879 18.964 -72.901 1.00 59.03 75 VAL A N 1
ATOM 541 C CA . VAL A 1 75 ? -1.182 20.070 -73.611 1.00 59.03 75 VAL A CA 1
ATOM 542 C C . VAL A 1 75 ? 0.015 20.638 -72.807 1.00 59.03 75 VAL A C 1
ATOM 544 O O . VAL A 1 75 ? -0.146 21.143 -71.701 1.00 59.03 75 VAL A O 1
ATOM 547 N N . VAL A 1 76 ? 1.201 20.596 -73.432 1.00 57.62 76 VAL A N 1
ATOM 548 C CA . VAL A 1 76 ? 2.418 21.442 -73.295 1.00 57.62 76 VAL A CA 1
ATOM 549 C C . VAL A 1 76 ? 2.969 21.751 -71.888 1.00 57.62 76 VAL A C 1
ATOM 551 O O . VAL A 1 76 ? 2.479 22.594 -71.141 1.00 57.62 76 VAL A O 1
ATOM 554 N N . ALA A 1 77 ? 4.137 21.159 -71.609 1.00 59.88 77 ALA A N 1
ATOM 555 C CA . ALA A 1 77 ? 4.985 21.467 -70.464 1.00 59.88 77 ALA A CA 1
ATOM 556 C C . ALA A 1 77 ? 5.555 22.898 -70.523 1.00 59.88 77 ALA A C 1
ATOM 558 O O . ALA A 1 77 ? 6.339 23.234 -71.412 1.00 59.88 77 ALA A O 1
ATOM 559 N N . VAL A 1 78 ? 5.231 23.708 -69.515 1.00 53.81 78 VAL A N 1
ATOM 560 C CA . VAL A 1 78 ? 5.974 24.927 -69.172 1.00 53.81 78 VAL A CA 1
ATOM 561 C C . VAL A 1 78 ? 6.785 24.639 -67.903 1.00 53.81 78 VAL A C 1
ATOM 563 O O . VAL A 1 78 ? 6.194 24.262 -66.889 1.00 53.81 78 VAL A O 1
ATOM 566 N N . PRO A 1 79 ? 8.123 24.792 -67.910 1.00 51.22 79 PRO A N 1
ATOM 567 C CA . PRO A 1 79 ? 8.924 24.592 -66.711 1.00 51.22 79 PRO A CA 1
ATOM 568 C C . PRO A 1 79 ? 8.717 25.773 -65.755 1.00 51.22 79 PRO A C 1
ATOM 570 O O . PRO A 1 79 ? 9.155 26.891 -66.024 1.00 51.22 79 PRO A O 1
ATOM 573 N N . SER A 1 80 ? 8.043 25.522 -64.631 1.00 55.31 80 SER A N 1
ATOM 574 C CA . SER A 1 80 ? 7.945 26.490 -63.536 1.00 55.31 80 SER A CA 1
ATOM 575 C C . SER A 1 80 ? 9.204 26.420 -62.658 1.00 55.31 80 SER A C 1
ATOM 577 O O . SER A 1 80 ? 9.576 25.326 -62.218 1.00 55.31 80 SER A O 1
ATOM 579 N N . PRO A 1 81 ? 9.880 27.551 -62.382 1.00 64.56 81 PRO A N 1
ATOM 580 C CA . PRO A 1 81 ? 11.101 27.585 -61.598 1.00 64.56 81 PRO A CA 1
ATOM 581 C C . PRO A 1 81 ? 10.739 27.648 -60.110 1.00 64.56 81 PRO A C 1
ATOM 583 O O . PRO A 1 81 ? 10.656 28.730 -59.530 1.00 64.56 81 PRO A O 1
ATOM 586 N N . HIS A 1 82 ? 10.526 26.501 -59.464 1.00 49.72 82 HIS A N 1
ATOM 587 C CA . HIS A 1 82 ? 10.506 26.456 -58.001 1.00 49.72 82 HIS A CA 1
ATOM 588 C C . HIS A 1 82 ? 11.656 25.600 -57.489 1.00 49.72 82 HIS A C 1
ATOM 590 O O . HIS A 1 82 ? 11.582 24.377 -57.387 1.00 49.72 82 HIS A O 1
ATOM 596 N N . GLY A 1 83 ? 12.769 26.296 -57.266 1.00 50.59 83 GLY A N 1
ATOM 597 C CA . GLY A 1 83 ? 14.007 25.740 -56.762 1.00 50.59 83 GLY A CA 1
ATOM 598 C C . GLY A 1 83 ? 13.836 25.087 -55.394 1.00 50.59 83 GLY A C 1
ATOM 599 O O . GLY A 1 83 ? 13.267 25.660 -54.473 1.00 50.59 83 GLY A O 1
ATOM 600 N N . THR A 1 84 ? 14.394 23.885 -55.296 1.00 66.31 84 THR A N 1
ATOM 601 C CA . THR A 1 84 ? 15.407 23.523 -54.300 1.00 66.31 84 THR A CA 1
ATOM 602 C C . THR A 1 84 ? 15.196 24.067 -52.885 1.00 66.31 84 THR A C 1
ATOM 604 O O . THR A 1 84 ? 15.661 25.149 -52.540 1.00 66.31 84 THR A O 1
ATOM 607 N N . GLY A 1 85 ? 14.622 23.240 -52.017 1.00 50.38 85 GLY A N 1
ATOM 608 C CA . GLY A 1 85 ? 14.654 23.460 -50.574 1.00 50.38 85 GLY A CA 1
ATOM 609 C C . GLY A 1 85 ? 14.010 22.295 -49.847 1.00 50.38 85 GLY A C 1
ATOM 610 O O . GLY A 1 85 ? 12.818 22.320 -49.581 1.00 50.38 85 GLY A O 1
ATOM 611 N N . GLY A 1 86 ? 14.791 21.237 -49.631 1.00 50.91 86 GLY A N 1
ATOM 612 C CA . GLY A 1 86 ? 14.333 19.913 -49.229 1.00 50.91 86 GLY A CA 1
ATOM 613 C C . GLY A 1 86 ? 13.381 19.883 -48.034 1.00 50.91 86 GLY A C 1
ATOM 614 O O . GLY A 1 86 ? 13.598 20.522 -47.007 1.00 50.91 86 GLY A O 1
ATOM 615 N N . SER A 1 87 ? 12.353 19.048 -48.167 1.00 55.19 87 SER A N 1
ATOM 616 C CA . SER A 1 87 ? 11.564 18.569 -47.044 1.00 55.19 87 SER A CA 1
ATOM 617 C C . SER A 1 87 ? 12.492 17.738 -46.153 1.00 55.19 87 SER A C 1
ATOM 619 O O . SER A 1 87 ? 12.799 16.584 -46.453 1.00 55.19 87 SER A O 1
ATOM 621 N N . LEU A 1 88 ? 12.995 18.341 -45.075 1.00 59.00 88 LEU A N 1
ATOM 622 C CA . LEU A 1 88 ? 13.535 17.599 -43.941 1.00 59.00 88 LEU A CA 1
ATOM 623 C C . LEU A 1 88 ? 12.345 16.890 -43.290 1.00 59.00 88 LEU A C 1
ATOM 625 O O . LEU A 1 88 ? 11.778 17.354 -42.303 1.00 59.00 88 LEU A O 1
ATOM 629 N N . ALA A 1 89 ? 11.944 15.765 -43.883 1.00 59.38 89 ALA A N 1
ATOM 630 C CA . ALA A 1 89 ? 11.207 14.730 -43.189 1.00 59.38 89 ALA A CA 1
ATOM 631 C C . ALA A 1 89 ? 12.114 14.292 -42.039 1.00 59.38 89 ALA A C 1
ATOM 633 O O . ALA A 1 89 ? 13.010 13.465 -42.211 1.00 59.38 89 ALA A O 1
ATOM 634 N N . GLY A 1 90 ? 11.958 14.961 -40.896 1.00 56.03 90 GLY A N 1
ATOM 635 C CA . GLY A 1 90 ? 12.649 14.645 -39.665 1.00 56.03 90 GLY A CA 1
ATOM 636 C C . GLY A 1 90 ? 12.284 13.222 -39.294 1.00 56.03 90 GLY A C 1
ATOM 637 O O . GLY A 1 90 ? 11.256 12.981 -38.669 1.00 56.03 90 GLY A O 1
ATOM 638 N N . GLN A 1 91 ? 13.120 12.281 -39.722 1.00 60.09 91 GLN A N 1
ATOM 639 C CA . GLN A 1 91 ? 13.251 10.970 -39.119 1.00 60.09 91 GLN A CA 1
ATOM 640 C C . GLN A 1 91 ? 13.545 11.235 -37.643 1.00 60.09 91 GLN A C 1
ATOM 642 O O . GLN A 1 91 ? 14.690 11.452 -37.250 1.00 60.09 91 GLN A O 1
ATOM 647 N N . ALA A 1 92 ? 12.495 11.316 -36.827 1.0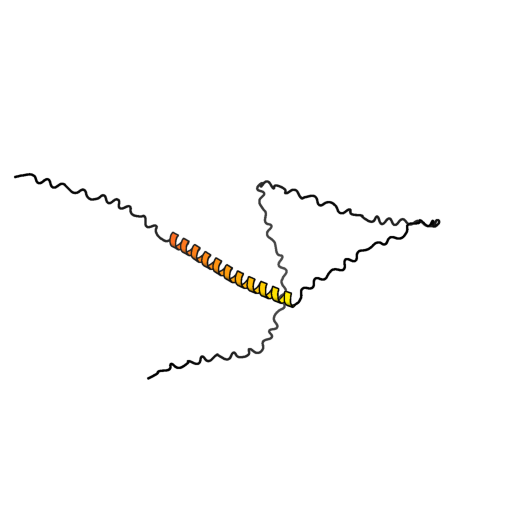0 62.81 92 ALA A N 1
ATOM 648 C CA . ALA A 1 92 ? 12.625 11.225 -35.391 1.00 62.81 92 ALA A CA 1
ATOM 649 C C . ALA A 1 92 ? 13.037 9.781 -35.123 1.00 62.81 92 ALA A C 1
ATOM 651 O O . ALA A 1 92 ? 12.194 8.906 -34.941 1.00 62.81 92 ALA A O 1
ATOM 652 N N . THR A 1 93 ? 14.342 9.523 -35.197 1.00 64.25 93 THR A N 1
ATOM 653 C CA . THR A 1 93 ? 14.933 8.272 -34.745 1.00 64.25 93 THR A CA 1
ATOM 654 C C . THR A 1 93 ? 14.470 8.093 -33.303 1.00 64.25 93 THR A C 1
ATOM 656 O O . THR A 1 93 ? 14.820 8.932 -32.466 1.00 64.25 93 THR A O 1
ATOM 659 N N . PRO A 1 94 ? 13.644 7.080 -32.986 1.00 64.00 94 PRO A N 1
ATOM 660 C CA . PRO A 1 94 ? 13.232 6.860 -31.614 1.00 64.00 94 PRO A CA 1
ATOM 661 C C . PRO A 1 94 ? 14.502 6.591 -30.813 1.00 64.00 94 PRO A C 1
ATOM 663 O O . PRO A 1 94 ? 15.198 5.601 -31.038 1.00 64.00 94 PRO A O 1
ATOM 666 N N . VAL A 1 95 ? 14.842 7.513 -29.912 1.00 70.44 95 VAL A N 1
ATOM 667 C CA . VAL A 1 95 ? 15.912 7.300 -28.944 1.00 70.44 95 VAL A CA 1
ATOM 668 C C . VAL A 1 95 ? 15.414 6.192 -28.030 1.00 70.44 95 VAL A C 1
ATOM 670 O O . VAL A 1 95 ? 14.604 6.418 -27.133 1.00 70.44 95 VAL A O 1
ATOM 673 N N . ALA A 1 96 ? 15.843 4.967 -28.321 1.00 68.81 96 ALA A N 1
ATOM 674 C CA . ALA A 1 96 ? 15.579 3.814 -27.487 1.00 68.81 96 ALA A CA 1
ATOM 675 C C . ALA A 1 96 ? 16.324 4.022 -26.166 1.00 68.81 96 ALA A C 1
ATOM 677 O O . ALA A 1 96 ? 17.515 3.731 -26.049 1.00 68.81 96 ALA A O 1
ATOM 678 N N . VAL A 1 97 ? 15.628 4.573 -25.171 1.00 76.62 97 VAL A N 1
ATOM 679 C CA . VAL A 1 97 ? 16.113 4.618 -23.792 1.00 76.62 9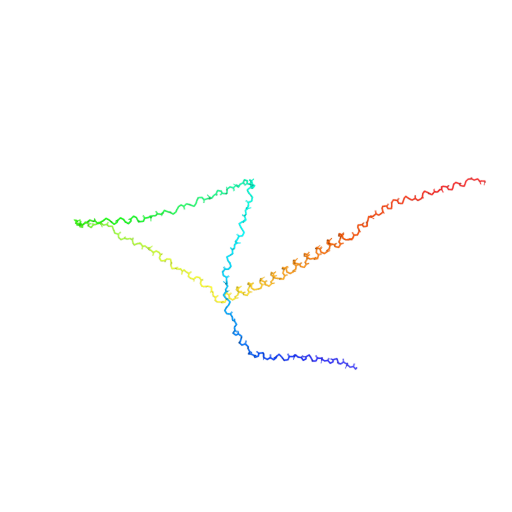7 VAL A CA 1
ATOM 680 C C . VAL A 1 97 ? 16.047 3.189 -23.260 1.00 76.62 97 VAL A C 1
ATOM 682 O O . VAL A 1 97 ? 15.049 2.754 -22.690 1.00 76.62 97 VAL A O 1
ATOM 685 N N . GLY A 1 98 ? 17.097 2.421 -23.537 1.00 81.31 98 GLY A N 1
ATOM 686 C CA . GLY A 1 98 ? 17.263 1.080 -23.003 1.00 81.31 98 GLY A CA 1
ATOM 687 C C . GLY A 1 98 ? 17.561 1.163 -21.511 1.00 81.31 98 GLY A C 1
ATOM 688 O O . GLY A 1 98 ? 18.601 1.682 -21.110 1.00 81.31 98 GLY A O 1
ATOM 689 N N . VAL A 1 99 ? 16.657 0.645 -20.684 1.00 83.56 99 VAL A N 1
ATOM 690 C CA . VAL A 1 99 ? 16.953 0.378 -19.274 1.00 83.56 99 VAL A CA 1
ATOM 691 C C . VAL A 1 99 ? 17.928 -0.796 -19.229 1.00 83.56 99 VAL A C 1
ATOM 693 O O . VAL A 1 99 ? 17.683 -1.834 -19.845 1.00 83.56 99 VAL A O 1
ATOM 696 N N . SER A 1 100 ? 19.055 -0.635 -18.534 1.00 93.50 100 SER A N 1
ATOM 697 C CA . SER A 1 100 ? 20.013 -1.730 -18.381 1.00 93.50 100 SER A CA 1
ATOM 698 C C . SER A 1 100 ? 19.392 -2.869 -17.568 1.00 93.50 100 SER A C 1
ATOM 700 O O . SER A 1 100 ? 18.588 -2.634 -16.665 1.00 93.50 100 SER A O 1
ATOM 702 N N . ALA A 1 101 ? 19.798 -4.111 -17.845 1.00 94.00 101 ALA A N 1
ATOM 703 C CA . ALA A 1 101 ? 19.328 -5.269 -17.082 1.00 94.00 101 ALA A CA 1
ATOM 704 C C . ALA A 1 101 ? 19.567 -5.091 -15.569 1.00 94.00 101 ALA A C 1
ATOM 706 O O . ALA A 1 101 ? 18.687 -5.372 -14.768 1.00 94.00 101 ALA A O 1
ATOM 707 N N . ALA A 1 102 ? 20.710 -4.515 -15.179 1.00 95.81 102 ALA A N 1
ATOM 708 C CA . ALA A 1 102 ? 21.015 -4.221 -13.779 1.00 95.81 102 ALA A CA 1
ATOM 709 C C . ALA A 1 102 ? 20.021 -3.234 -13.136 1.00 95.81 102 ALA A C 1
ATOM 711 O O . ALA A 1 102 ? 19.601 -3.438 -11.998 1.00 95.81 102 ALA A O 1
ATOM 712 N N . ALA A 1 103 ? 19.617 -2.184 -13.860 1.00 95.81 103 ALA A N 1
ATOM 713 C CA . ALA A 1 103 ? 18.619 -1.238 -13.368 1.00 95.81 103 ALA A CA 1
ATOM 714 C C . ALA A 1 103 ? 17.236 -1.894 -13.228 1.00 95.81 103 ALA A C 1
ATOM 716 O O . ALA A 1 103 ? 16.523 -1.621 -12.264 1.00 95.81 103 ALA A O 1
ATOM 717 N N . HIS A 1 104 ? 16.876 -2.794 -14.149 1.00 96.81 104 HIS A N 1
ATOM 718 C CA . HIS A 1 104 ? 15.629 -3.550 -14.059 1.00 96.81 104 HIS A CA 1
ATOM 719 C C . HIS A 1 104 ? 15.599 -4.473 -12.833 1.00 96.81 104 HIS A C 1
ATOM 721 O O . HIS A 1 104 ? 14.652 -4.407 -12.054 1.00 96.81 104 HIS A O 1
ATOM 727 N N . GLU A 1 105 ? 16.650 -5.266 -12.610 1.00 97.38 105 GLU A N 1
ATOM 728 C CA . GLU A 1 105 ? 16.740 -6.159 -11.445 1.00 97.38 105 GLU A CA 1
ATOM 729 C C . GLU A 1 105 ? 16.681 -5.382 -10.121 1.00 97.38 105 GLU A C 1
ATOM 731 O O . GLU A 1 105 ? 15.989 -5.787 -9.185 1.00 97.38 105 GLU A O 1
ATOM 736 N N . SER A 1 106 ? 17.344 -4.222 -10.056 1.00 97.94 106 SER A N 1
ATOM 737 C CA . SER A 1 106 ? 17.266 -3.332 -8.893 1.00 97.94 106 SER A CA 1
ATOM 738 C C . SER A 1 106 ? 15.832 -2.871 -8.623 1.00 97.94 106 SER A C 1
ATOM 740 O O . SER A 1 106 ? 15.374 -2.932 -7.483 1.00 97.94 106 SER A O 1
ATOM 742 N N . LEU A 1 107 ? 15.108 -2.442 -9.661 1.00 97.94 107 LEU A N 1
ATOM 743 C CA . LEU A 1 107 ? 13.716 -2.008 -9.534 1.00 97.94 107 LEU A CA 1
ATOM 744 C C . LEU A 1 107 ? 12.809 -3.159 -9.085 1.00 97.94 107 LEU A C 1
ATOM 746 O O . LEU A 1 107 ? 11.960 -2.977 -8.215 1.00 97.94 107 LEU A O 1
ATOM 750 N N . VAL A 1 108 ? 12.994 -4.355 -9.647 1.00 98.44 108 VAL A N 1
ATOM 751 C CA . VAL A 1 108 ? 12.242 -5.550 -9.241 1.00 98.44 108 VAL A CA 1
ATOM 752 C C . VAL A 1 108 ? 12.476 -5.853 -7.761 1.00 98.44 108 VAL A C 1
ATOM 754 O O . VAL A 1 108 ? 11.523 -6.131 -7.027 1.00 98.44 108 VAL A O 1
ATOM 757 N N . HIS A 1 109 ? 1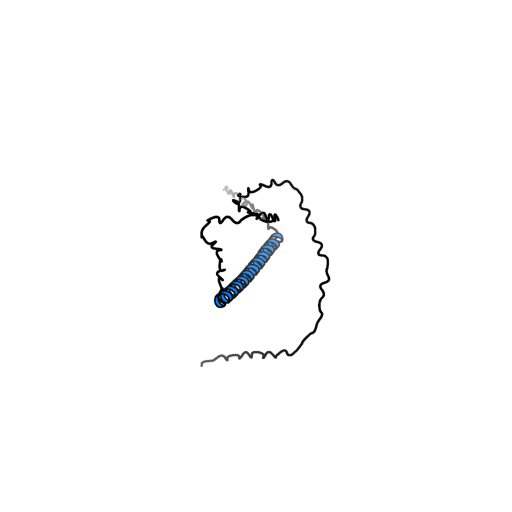3.721 -5.764 -7.292 1.00 98.69 109 HIS A N 1
ATOM 758 C CA . HIS A 1 109 ? 14.040 -5.956 -5.881 1.00 98.69 109 HIS A CA 1
ATOM 759 C C . HIS A 1 109 ? 13.372 -4.901 -4.984 1.00 98.69 109 HIS A C 1
ATOM 761 O O . HIS A 1 109 ? 12.761 -5.252 -3.972 1.00 98.69 109 HIS A O 1
ATOM 767 N N . GLU A 1 110 ? 13.422 -3.627 -5.373 1.00 98.62 110 GLU A N 1
ATOM 768 C CA . GLU A 1 110 ? 12.790 -2.527 -4.639 1.00 98.62 110 GLU A CA 1
ATOM 769 C C . GLU A 1 110 ? 11.266 -2.698 -4.547 1.00 98.62 110 GLU A C 1
ATOM 771 O O . GLU A 1 110 ? 10.692 -2.608 -3.459 1.00 98.62 110 GLU A O 1
ATOM 776 N N . VAL A 1 111 ? 10.611 -3.041 -5.659 1.00 98.69 111 VAL A N 1
ATOM 777 C CA . VAL A 1 111 ? 9.165 -3.309 -5.701 1.00 98.69 111 VAL A CA 1
ATOM 778 C C . VAL A 1 111 ? 8.791 -4.477 -4.785 1.00 98.69 111 VAL A C 1
ATOM 780 O O . VAL A 1 111 ? 7.780 -4.412 -4.081 1.00 98.69 111 VAL A O 1
ATOM 783 N N . ASN A 1 112 ? 9.608 -5.531 -4.741 1.00 98.69 112 ASN A N 1
ATOM 784 C CA . ASN A 1 112 ? 9.378 -6.658 -3.838 1.00 98.69 112 ASN A CA 1
ATOM 785 C C . AS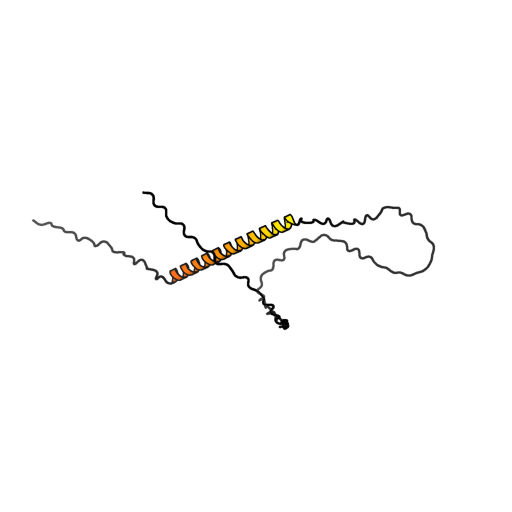N A 1 112 ? 9.521 -6.253 -2.363 1.00 98.69 112 ASN A C 1
ATOM 787 O O . ASN A 1 112 ? 8.647 -6.579 -1.558 1.00 98.69 112 ASN A O 1
ATOM 791 N N . SER A 1 113 ? 10.555 -5.484 -2.020 1.00 98.75 113 SER A N 1
ATOM 792 C CA . SER A 1 113 ? 10.749 -4.946 -0.666 1.00 98.75 113 SER A CA 1
ATOM 793 C C . SER A 1 113 ? 9.576 -4.059 -0.223 1.00 98.75 113 SER A C 1
ATOM 795 O O . SER A 1 113 ? 9.051 -4.189 0.893 1.00 98.75 113 SER A O 1
ATOM 797 N N . LEU A 1 114 ? 9.084 -3.206 -1.127 1.00 98.81 114 LEU A N 1
ATOM 798 C CA . LEU A 1 114 ? 7.914 -2.368 -0.879 1.00 98.81 114 LEU A CA 1
ATOM 799 C C . LEU A 1 114 ? 6.658 -3.213 -0.651 1.00 98.81 114 LEU A C 1
ATOM 801 O O . LEU A 1 114 ? 5.915 -2.973 0.302 1.00 98.81 114 LEU A O 1
ATOM 805 N N . ARG A 1 115 ? 6.430 -4.231 -1.485 1.00 98.75 115 ARG A N 1
ATOM 806 C CA . ARG A 1 115 ? 5.293 -5.150 -1.350 1.00 98.75 115 ARG A CA 1
ATOM 807 C C . ARG A 1 115 ? 5.310 -5.882 -0.010 1.00 98.75 115 ARG A C 1
ATOM 809 O O . ARG A 1 115 ? 4.261 -6.014 0.622 1.00 98.75 115 ARG A O 1
ATOM 816 N N . GLU A 1 116 ? 6.471 -6.344 0.445 1.00 98.75 116 GLU A N 1
ATOM 817 C CA . GLU A 1 116 ? 6.598 -6.959 1.769 1.00 98.75 116 GLU A CA 1
ATOM 818 C C . GLU A 1 116 ? 6.243 -5.983 2.887 1.00 98.75 116 GLU A C 1
ATOM 820 O O . GLU A 1 116 ? 5.490 -6.329 3.801 1.00 98.75 116 GLU A O 1
ATOM 825 N N . THR A 1 117 ? 6.769 -4.762 2.803 1.00 98.81 117 THR A N 1
ATOM 826 C CA . THR A 1 117 ? 6.521 -3.701 3.782 1.00 98.81 117 THR A CA 1
ATOM 827 C C . THR A 1 117 ? 5.039 -3.358 3.847 1.00 98.81 117 THR A C 1
ATOM 829 O O . THR A 1 117 ? 4.459 -3.363 4.932 1.00 98.81 117 THR A O 1
ATOM 832 N N . LEU A 1 118 ? 4.393 -3.177 2.695 1.00 98.81 118 LEU A N 1
ATOM 833 C CA . LEU A 1 118 ? 2.954 -2.950 2.609 1.00 98.81 118 LEU A CA 1
ATOM 834 C C . LEU A 1 118 ? 2.165 -4.107 3.235 1.00 98.81 118 LEU A C 1
ATOM 836 O O . LEU A 1 118 ? 1.236 -3.876 4.006 1.00 98.81 118 LEU A O 1
ATOM 840 N N . GLY A 1 119 ? 2.571 -5.352 2.974 1.00 98.75 119 GLY A N 1
ATOM 841 C CA . GLY A 1 119 ? 1.960 -6.529 3.588 1.00 98.75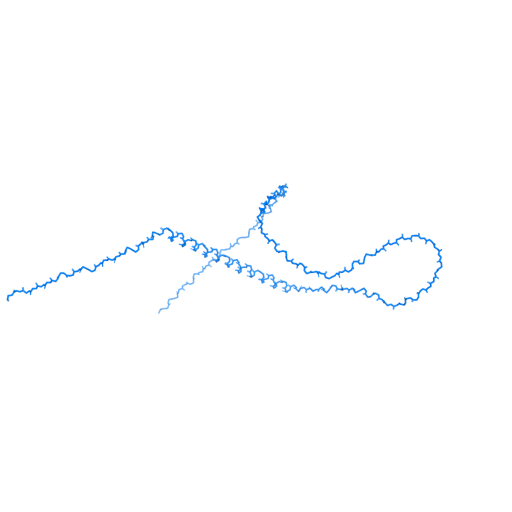 119 GLY A CA 1
ATOM 842 C C . GLY A 1 119 ? 2.113 -6.574 5.113 1.00 98.75 119 GLY A C 1
ATOM 843 O O . GLY A 1 119 ? 1.217 -7.061 5.801 1.00 98.75 119 GLY A O 1
ATOM 844 N N . ARG A 1 120 ? 3.223 -6.081 5.678 1.00 98.81 120 ARG A N 1
ATOM 845 C CA . ARG A 1 120 ? 3.394 -5.950 7.139 1.00 98.81 120 ARG A CA 1
ATOM 846 C C . ARG A 1 120 ? 2.473 -4.866 7.697 1.00 98.81 120 ARG A C 1
ATOM 848 O O . ARG A 1 120 ? 1.711 -5.157 8.613 1.00 98.81 120 ARG A O 1
ATOM 855 N N . THR A 1 121 ? 2.475 -3.678 7.094 1.00 98.56 121 THR A N 1
ATOM 856 C CA . THR A 1 121 ? 1.619 -2.557 7.508 1.00 98.56 121 THR A CA 1
ATOM 857 C C . THR A 1 121 ? 0.139 -2.924 7.463 1.00 98.56 121 THR A C 1
ATOM 859 O O . THR A 1 121 ? -0.582 -2.642 8.416 1.00 98.56 121 THR A O 1
ATOM 862 N N . GLN A 1 122 ? -0.312 -3.614 6.411 1.00 98.75 122 GLN A N 1
ATOM 863 C CA . GLN A 1 122 ? -1.699 -4.068 6.304 1.00 98.75 122 GLN A CA 1
ATOM 864 C C . GLN A 1 122 ? -2.086 -4.976 7.477 1.00 98.75 122 GLN A C 1
ATOM 866 O O . GLN A 1 122 ? -3.088 -4.724 8.139 1.00 98.75 122 GLN A O 1
ATOM 871 N N . ARG A 1 123 ? -1.253 -5.975 7.806 1.00 98.75 123 ARG A N 1
ATOM 872 C CA . ARG A 1 123 ? -1.499 -6.854 8.962 1.00 98.75 123 ARG A CA 1
ATOM 873 C C . ARG A 1 123 ? -1.555 -6.077 10.279 1.00 98.75 123 ARG A C 1
ATOM 875 O O . ARG A 1 123 ? -2.378 -6.397 11.128 1.00 98.75 123 ARG A O 1
ATOM 882 N N . THR A 1 124 ? -0.705 -5.065 10.457 1.00 98.75 124 THR A N 1
ATOM 883 C CA . THR A 1 124 ? -0.735 -4.193 11.644 1.00 98.75 124 THR A CA 1
ATOM 884 C C . THR A 1 124 ? -2.036 -3.394 11.728 1.00 98.75 124 THR A C 1
ATOM 886 O O . THR A 1 124 ? -2.628 -3.292 12.803 1.00 98.75 124 THR A O 1
ATOM 889 N N . ILE A 1 125 ? -2.517 -2.856 10.607 1.00 98.69 125 ILE A N 1
ATOM 890 C CA . ILE A 1 125 ? -3.802 -2.147 10.555 1.00 98.69 125 ILE A CA 1
ATOM 891 C C . ILE A 1 125 ? -4.949 -3.102 10.896 1.00 98.69 125 ILE A C 1
ATOM 893 O O . ILE A 1 125 ? -5.814 -2.761 11.699 1.00 98.69 125 ILE A O 1
ATOM 897 N N . ASP A 1 126 ? -4.940 -4.314 10.346 1.00 98.62 126 ASP A N 1
ATOM 898 C CA . ASP A 1 126 ? -5.982 -5.304 10.623 1.00 98.62 126 ASP A CA 1
ATOM 899 C C . ASP A 1 126 ? -5.979 -5.731 12.099 1.00 98.62 126 ASP A C 1
ATOM 901 O O . ASP A 1 126 ? -7.039 -5.809 12.720 1.00 98.62 126 ASP A O 1
ATOM 905 N N . ALA A 1 127 ? -4.796 -5.934 12.691 1.00 98.19 127 ALA A N 1
ATOM 906 C CA . ALA A 1 127 ? -4.651 -6.252 14.110 1.00 98.19 127 ALA A CA 1
ATOM 907 C C . ALA A 1 127 ? -5.197 -5.133 15.009 1.00 98.19 127 ALA A C 1
ATOM 909 O O . ALA A 1 127 ? -6.057 -5.389 15.849 1.00 98.19 127 ALA A O 1
ATOM 910 N N . THR A 1 128 ? -4.776 -3.885 14.783 1.00 98.44 128 THR A N 1
ATOM 911 C CA . THR A 1 128 ? -5.243 -2.742 15.590 1.00 98.44 128 THR A CA 1
ATOM 912 C C . THR A 1 128 ? -6.739 -2.493 15.415 1.00 98.44 128 THR A C 1
ATOM 914 O O . THR A 1 128 ? -7.434 -2.163 16.375 1.00 98.44 128 THR A O 1
ATOM 917 N N . ARG A 1 129 ? -7.285 -2.715 14.213 1.00 98.50 129 ARG A N 1
ATOM 918 C CA . ARG A 1 129 ? -8.730 -2.651 13.977 1.00 98.50 129 ARG A CA 1
ATOM 919 C C . ARG A 1 129 ? -9.483 -3.687 14.808 1.00 98.50 129 ARG A C 1
ATOM 921 O O . ARG A 1 129 ? -10.493 -3.333 15.415 1.00 98.50 129 ARG A O 1
ATOM 928 N N . MET A 1 130 ? -9.016 -4.936 14.835 1.00 98.38 130 MET A N 1
ATOM 929 C CA . MET A 1 130 ? -9.630 -5.984 15.656 1.00 98.38 130 MET A CA 1
ATOM 930 C C . MET A 1 130 ? -9.546 -5.650 17.148 1.00 98.38 130 MET A C 1
ATOM 932 O O . MET A 1 130 ? -10.537 -5.819 17.854 1.00 98.38 130 MET A O 1
ATOM 936 N N . GLU A 1 131 ? -8.413 -5.124 17.621 1.00 98.38 131 GLU A N 1
ATOM 937 C CA . GLU A 1 131 ? -8.243 -4.696 19.016 1.00 98.38 131 GLU A CA 1
ATOM 938 C C . GLU A 1 131 ? -9.228 -3.589 19.401 1.00 98.38 131 GLU A C 1
ATOM 940 O O . GLU A 1 131 ? -9.923 -3.712 20.406 1.00 98.38 131 GLU A O 1
ATOM 945 N N . VAL A 1 132 ? -9.357 -2.543 18.580 1.00 98.44 132 VAL A N 1
ATOM 946 C CA . VAL A 1 132 ? -10.298 -1.439 18.832 1.00 98.44 132 VAL A CA 1
ATOM 947 C C . VAL A 1 132 ? -11.749 -1.924 18.803 1.00 98.44 132 VAL A C 1
ATOM 949 O O . VAL A 1 132 ? -12.558 -1.515 19.637 1.00 98.44 132 VAL A O 1
ATOM 952 N N . GLN A 1 133 ? -12.098 -2.807 17.864 1.00 98.44 133 GLN A N 1
ATOM 953 C CA . GLN A 1 133 ? -13.439 -3.394 17.802 1.00 98.44 133 GLN A CA 1
ATOM 954 C C . GLN A 1 133 ? -13.743 -4.250 19.036 1.00 98.44 133 GLN A C 1
ATOM 956 O O . GLN A 1 133 ? -14.856 -4.185 19.564 1.00 98.44 133 GLN A O 1
ATOM 961 N N . LEU A 1 134 ? -12.764 -5.022 19.511 1.00 97.88 134 LEU A N 1
ATOM 962 C CA . LEU A 1 134 ? -12.902 -5.838 20.710 1.00 97.88 134 LEU A CA 1
ATOM 963 C C . LEU A 1 134 ? -12.996 -4.977 21.977 1.00 97.88 134 LEU A C 1
ATOM 965 O O . LEU A 1 134 ? -13.879 -5.233 22.791 1.00 97.88 134 LEU A O 1
ATOM 969 N N . ASP A 1 135 ? -12.165 -3.938 22.130 1.00 97.88 135 ASP A N 1
ATOM 970 C CA . ASP A 1 135 ? -12.242 -2.990 23.257 1.00 97.88 135 ASP A CA 1
ATOM 971 C C . ASP A 1 135 ? -13.623 -2.338 23.338 1.00 97.88 135 ASP A C 1
ATOM 973 O O . ASP A 1 135 ? -14.248 -2.308 24.400 1.00 97.88 135 ASP A O 1
ATOM 977 N N . LEU A 1 136 ? -14.145 -1.880 22.197 1.00 96.75 136 LEU A N 1
ATOM 978 C CA . LEU A 1 136 ? -15.478 -1.295 22.130 1.00 96.75 136 LEU A CA 1
ATOM 979 C C . LEU A 1 136 ? -16.552 -2.302 22.561 1.00 96.75 136 LEU A C 1
ATOM 981 O O . LEU A 1 136 ? -17.437 -1.960 23.345 1.00 96.75 136 LEU A O 1
ATOM 985 N N . LEU A 1 137 ? -16.469 -3.545 22.085 1.00 96.75 137 LEU A N 1
ATOM 986 C CA . LEU A 1 137 ? -17.409 -4.599 22.461 1.00 96.75 137 LEU A CA 1
ATOM 987 C C . LEU A 1 137 ? -17.330 -4.931 23.958 1.00 96.75 137 LEU A C 1
ATOM 989 O O . LEU A 1 137 ? -18.361 -5.131 24.599 1.00 96.75 137 LEU A O 1
ATOM 993 N N . ILE A 1 138 ? -16.126 -4.975 24.529 1.00 96.50 138 ILE A N 1
ATOM 994 C CA . ILE A 1 138 ? -15.921 -5.178 25.968 1.00 96.50 138 ILE A CA 1
ATOM 995 C C . ILE A 1 138 ? -16.558 -4.024 26.743 1.00 96.50 138 ILE A C 1
ATOM 997 O O . ILE A 1 138 ? -17.332 -4.266 27.668 1.00 96.50 138 ILE A O 1
ATOM 1001 N N . ARG A 1 139 ? -16.307 -2.778 26.335 1.00 95.06 139 ARG A N 1
ATOM 1002 C CA . ARG A 1 139 ? -16.855 -1.581 26.983 1.00 95.06 139 ARG A CA 1
ATOM 1003 C C . ARG A 1 139 ? -18.381 -1.546 26.965 1.00 95.06 139 ARG A C 1
ATOM 1005 O O . ARG A 1 139 ? -18.985 -1.166 27.957 1.00 95.06 139 ARG A O 1
ATOM 1012 N N . MET A 1 140 ? -19.000 -1.966 25.864 1.00 95.00 140 MET A N 1
ATOM 1013 C CA . MET A 1 140 ? -20.461 -2.040 25.741 1.00 95.00 140 MET A CA 1
ATOM 1014 C C . MET A 1 140 ? -21.081 -3.144 26.607 1.00 95.00 140 MET A C 1
ATOM 1016 O O . MET A 1 140 ? -22.246 -3.040 26.983 1.00 95.00 140 MET A O 1
ATOM 1020 N N . GLN A 1 141 ? -20.325 -4.201 26.910 1.00 93.88 141 GLN A N 1
ATOM 1021 C CA . GLN A 1 141 ? -20.772 -5.288 27.785 1.00 93.88 141 GLN A CA 1
ATOM 1022 C C . GLN A 1 141 ? -20.507 -5.012 29.267 1.00 93.88 141 GLN A C 1
ATOM 1024 O O . GLN A 1 141 ? -21.108 -5.664 30.122 1.00 93.88 141 GLN A O 1
ATOM 1029 N N . GLN A 1 142 ? -19.622 -4.069 29.595 1.00 89.88 142 GLN A N 1
ATOM 1030 C CA . GLN A 1 142 ? -19.401 -3.675 30.977 1.00 89.88 142 GLN A CA 1
ATOM 1031 C C . GLN A 1 142 ? -20.602 -2.858 31.474 1.00 89.88 142 GLN A C 1
ATOM 1033 O O . GLN A 1 142 ? -20.957 -1.849 30.858 1.00 89.88 142 GLN A O 1
ATOM 1038 N N . PRO A 1 143 ? -21.234 -3.254 32.595 1.00 79.06 143 PRO A N 1
ATOM 1039 C CA . PRO A 1 143 ? -22.217 -2.402 33.231 1.00 79.06 143 PRO A CA 1
ATOM 1040 C C . PRO A 1 143 ? -21.509 -1.109 33.617 1.00 79.06 143 PRO A C 1
ATOM 1042 O O . PRO A 1 143 ? -20.512 -1.139 34.341 1.00 79.06 143 PRO A O 1
ATOM 1045 N N . VAL A 1 144 ? -22.017 0.024 33.125 1.00 81.50 144 VAL A N 1
ATOM 1046 C CA . VAL A 1 144 ? -21.621 1.335 33.636 1.00 81.50 144 VAL A CA 1
ATOM 1047 C C . VAL A 1 144 ? -21.909 1.299 35.129 1.00 81.50 144 VAL A C 1
ATOM 1049 O O . VAL A 1 144 ? -23.065 1.344 35.549 1.00 81.50 144 VAL A O 1
ATOM 1052 N N . ALA A 1 145 ? -20.854 1.151 35.930 1.00 69.75 145 ALA A N 1
ATOM 1053 C CA . ALA A 1 145 ? -20.934 1.359 37.358 1.00 69.75 145 ALA A CA 1
ATOM 1054 C C . ALA A 1 145 ? -21.259 2.839 37.524 1.00 69.75 145 ALA A C 1
ATOM 1056 O O . ALA A 1 145 ? -20.382 3.700 37.442 1.00 69.75 145 ALA A O 1
ATOM 1057 N N . TRP A 1 146 ? -22.552 3.131 37.652 1.00 62.91 146 TRP A N 1
ATOM 1058 C CA . TRP A 1 146 ? -23.014 4.444 38.046 1.00 62.91 146 TRP A CA 1
ATOM 1059 C C . TRP A 1 146 ? -22.241 4.782 39.320 1.00 62.91 146 TRP A C 1
ATOM 1061 O O . TRP A 1 146 ? -22.279 3.974 40.254 1.00 62.91 146 TRP A O 1
ATOM 1071 N N . PRO A 1 147 ? -21.495 5.899 39.379 1.00 65.94 147 PRO A N 1
ATOM 1072 C CA . PRO A 1 147 ? -20.957 6.343 40.644 1.00 65.94 147 PRO A CA 1
ATOM 1073 C C . PRO A 1 147 ? -22.175 6.589 41.524 1.00 65.94 147 PRO A C 1
ATOM 1075 O O . PRO A 1 147 ? -22.907 7.562 41.336 1.00 65.94 147 PRO A O 1
ATOM 1078 N N . THR A 1 148 ? -22.466 5.647 42.419 1.00 57.69 148 THR A N 1
ATOM 1079 C CA . THR A 1 148 ? -23.476 5.821 43.449 1.00 57.69 148 THR A CA 1
ATOM 1080 C C . THR A 1 148 ? -23.007 7.028 44.231 1.00 57.69 148 THR A C 1
ATOM 1082 O O . THR A 1 148 ? -22.016 6.964 44.955 1.00 57.69 148 THR A O 1
ATOM 1085 N N . SER A 1 149 ? -23.650 8.160 43.959 1.00 58.88 149 SER A N 1
ATOM 1086 C CA . SER A 1 149 ? -23.343 9.451 44.541 1.00 58.88 149 SER A CA 1
ATOM 1087 C C . SER A 1 149 ? -23.563 9.333 46.041 1.00 58.88 149 SER A C 1
ATOM 1089 O O . SER A 1 149 ? -24.671 9.530 46.534 1.00 58.88 149 SER A O 1
ATOM 1091 N N . ALA A 1 150 ? -22.512 8.968 46.769 1.00 60.41 150 ALA A N 1
ATOM 1092 C CA . ALA A 1 150 ? -22.474 9.037 48.213 1.00 60.41 150 ALA A CA 1
ATOM 1093 C C . ALA A 1 150 ? -22.350 10.513 48.601 1.00 60.41 150 ALA A C 1
ATOM 1095 O O . ALA A 1 150 ? -21.316 10.976 49.068 1.00 60.41 150 ALA A O 1
ATOM 1096 N N . ALA A 1 151 ? -23.445 11.253 48.431 1.00 61.94 151 ALA A N 1
ATOM 1097 C CA . ALA A 1 151 ? -23.758 12.365 49.310 1.00 61.94 151 ALA A CA 1
ATOM 1098 C C . ALA A 1 151 ? -24.172 11.764 50.665 1.00 61.94 151 ALA A C 1
ATOM 1100 O O . ALA A 1 151 ? -25.329 11.840 51.069 1.00 61.94 151 ALA A O 1
ATOM 1101 N N . GLN A 1 152 ? -23.244 11.087 51.347 1.00 62.16 152 GLN A N 1
ATOM 1102 C CA . GLN A 1 152 ? -23.383 10.904 52.783 1.00 62.16 152 GLN A CA 1
ATOM 1103 C C . GLN A 1 152 ? -23.010 12.242 53.405 1.00 62.16 152 GLN A C 1
ATOM 1105 O O . GLN A 1 152 ? -21.835 12.589 53.510 1.00 62.16 152 GLN A O 1
ATOM 1110 N N . ALA A 1 153 ? -24.039 13.013 53.751 1.00 69.50 153 ALA A N 1
ATOM 1111 C CA . ALA A 1 153 ? -23.888 14.142 54.648 1.00 69.50 153 ALA A CA 1
ATOM 1112 C C . ALA A 1 153 ? -23.160 13.663 55.923 1.00 69.50 153 ALA A C 1
ATOM 1114 O O . ALA A 1 153 ? -23.472 12.569 56.414 1.00 69.50 153 ALA A O 1
ATOM 1115 N N . PRO A 1 154 ? -22.190 14.432 56.449 1.00 70.56 154 PRO A N 1
ATOM 1116 C CA . PRO A 1 154 ? -21.616 14.157 57.759 1.00 70.56 154 PRO A CA 1
ATOM 1117 C C . PRO A 1 154 ? -22.756 14.046 58.781 1.00 70.56 154 PRO A C 1
ATOM 1119 O O . PRO A 1 154 ? -23.656 14.885 58.743 1.00 70.56 154 PRO A O 1
ATOM 1122 N N . PRO A 1 155 ? -22.774 13.034 59.665 1.00 68.19 155 PRO A N 1
ATOM 1123 C CA . PRO A 1 155 ? -23.765 13.000 60.728 1.00 68.19 155 PRO A CA 1
ATOM 1124 C C . PRO A 1 155 ? -23.559 14.233 61.615 1.00 68.19 155 PRO A C 1
ATOM 1126 O O . PRO A 1 155 ? -22.492 14.394 62.211 1.00 68.19 155 PRO A O 1
ATOM 1129 N N . ASP A 1 156 ? -24.570 15.103 61.663 1.00 64.62 156 ASP A N 1
ATOM 1130 C CA . ASP A 1 156 ? -24.642 16.228 62.592 1.00 64.62 156 ASP A CA 1
ATOM 1131 C C . ASP A 1 156 ? -24.369 15.719 64.011 1.00 64.62 156 ASP A C 1
ATOM 1133 O O . ASP A 1 156 ? -25.076 14.850 64.531 1.00 64.62 156 ASP A O 1
ATOM 1137 N N . GLN A 1 157 ? -23.296 16.221 64.623 1.00 68.25 157 GLN A N 1
ATOM 1138 C CA . GLN A 1 157 ? -22.953 15.879 65.996 1.00 68.25 157 GLN A CA 1
ATOM 1139 C C . GLN A 1 157 ? -23.929 16.583 66.949 1.00 68.25 157 GLN A C 1
ATOM 1141 O O . GLN A 1 157 ? -24.021 17.812 66.915 1.00 68.25 157 GLN A O 1
ATOM 1146 N N . PRO A 1 158 ? -24.643 15.849 67.820 1.00 65.62 158 PRO A N 1
ATOM 1147 C CA . PRO A 1 158 ? -25.490 16.464 68.826 1.00 65.62 158 PRO A CA 1
ATOM 1148 C C . PRO A 1 158 ? -24.617 17.127 69.897 1.00 65.62 158 PRO A C 1
ATOM 1150 O O . PRO A 1 158 ? -23.798 16.476 70.550 1.00 65.62 158 PRO A O 1
ATOM 1153 N N . GLY A 1 159 ? -24.801 18.440 70.051 1.00 63.25 159 GLY A N 1
ATOM 1154 C CA . GLY A 1 159 ? -24.191 19.241 71.103 1.00 63.25 159 GLY A CA 1
ATOM 1155 C C . GLY A 1 159 ? -24.490 18.643 72.472 1.00 63.25 159 GLY A C 1
ATOM 1156 O O . GLY A 1 159 ? -25.645 18.454 72.847 1.00 63.25 159 GLY A O 1
ATOM 1157 N N . THR A 1 160 ? -23.432 18.319 73.207 1.00 62.69 160 THR A N 1
ATOM 1158 C CA . THR A 1 160 ? -23.533 18.036 74.636 1.00 62.69 160 THR A CA 1
ATOM 1159 C C . THR A 1 160 ? -23.299 19.354 75.360 1.00 62.69 160 THR A C 1
ATOM 1161 O O . THR A 1 160 ? -22.170 19.680 75.721 1.00 62.69 160 THR A O 1
ATOM 1164 N N . ASP A 1 161 ? -24.373 20.128 75.515 1.00 65.12 161 ASP A N 1
ATOM 1165 C CA . ASP A 1 161 ? -24.455 21.130 76.571 1.00 65.12 161 ASP A CA 1
ATOM 1166 C C . ASP A 1 161 ? -24.546 20.369 77.895 1.00 65.12 161 ASP A C 1
ATOM 1168 O O . ASP A 1 161 ? -25.570 19.769 78.223 1.00 65.12 161 ASP A O 1
ATOM 1172 N N . SER A 1 162 ? -23.444 20.369 78.636 1.00 65.12 162 SER A N 1
ATOM 1173 C CA . SER A 1 162 ? -23.436 19.997 80.046 1.00 65.12 162 SER A CA 1
ATOM 1174 C C . SER A 1 162 ? -23.155 21.253 80.849 1.00 65.12 162 SER A C 1
ATOM 1176 O O . SER A 1 162 ? -22.015 21.532 81.213 1.00 65.12 162 SER A O 1
ATOM 1178 N N . ASP A 1 163 ? -24.223 21.999 81.101 1.00 69.38 163 ASP A N 1
ATOM 1179 C CA . ASP A 1 163 ? -24.302 22.976 82.176 1.00 69.38 163 ASP A CA 1
ATOM 1180 C C . ASP A 1 163 ? -25.275 22.406 83.212 1.00 69.38 163 ASP A C 1
ATOM 1182 O O . ASP A 1 163 ? -26.421 22.124 82.866 1.00 69.38 163 ASP A O 1
ATOM 1186 N N . THR A 1 164 ? -24.794 22.132 84.430 1.00 61.41 164 THR A N 1
ATOM 1187 C CA . THR A 1 164 ? -25.531 22.121 85.715 1.00 61.41 164 THR A CA 1
ATOM 1188 C C . THR A 1 164 ? -24.655 21.471 86.793 1.00 61.41 164 THR A C 1
ATOM 1190 O O . THR A 1 164 ? -24.548 20.243 86.846 1.00 61.41 164 THR A O 1
ATOM 1193 N N . ALA A 1 165 ? -24.074 22.315 87.653 1.00 62.34 165 ALA A N 1
ATOM 1194 C CA . ALA A 1 165 ? -24.076 22.261 89.129 1.00 62.34 165 ALA A CA 1
ATOM 1195 C C . ALA A 1 165 ? -22.787 22.849 89.722 1.00 62.34 165 ALA A C 1
ATOM 1197 O O . ALA A 1 165 ? -21.709 22.240 89.542 1.00 62.34 165 ALA A O 1
#

pLDDT: mean 70.85, std 16.98, range [47.03, 98.81]

Radius of gyration: 44.7 Å; chains: 1; bounding box: 68×66×163 Å

Foldseek 3Di:
DDDDDDDDDDDDDDDDDDDDDPDPDDDDDPPCPPPPDDPPPDDPDDDPDDDDDDDDDDDDPPPDPPPPPDDDDDDDDDDDDDDDDDDCPPPPPPPPPDDDPVNVVVVVVVVVVVVVVVVVVVVVVVVVVVVVVVVVVVVVPDPPPDPPPPPVPDPPDDDPPDDDD

Organism: Hyaloperonospora arabidopsidis (strain Emoy2) (NCBI:txid559515)

Secondary structure (DSSP, 8-state):
---PPPPP--PPP--------------------------------------------PPP----------------------------------------HHHHHHHHHHHHHHHHHHHHHHHHHHHHHHHHHHHHHHHHHS----------PPPPPPP------

Sequence (165 aa):
MIASPHRASVVDPTAAPVTGGKREGSQFDPDHGAQKHPRHMGNLVEGVSHTPMCSQTQGIPATSPDTGIGHHDDVVAVPSPHGTGGSLAGQATPVAVGVSAAAHESLVHEVNSLRETLGRTQRTIDATRMEVQLDLLIRMQQPVAWPTSAAQAPPDQPGTDSDTA